Protein AF-A0A7S3UP62-F1 (afdb_monomer_lite)

Radius of gyration: 21.57 Å; chains: 1; bounding box: 50×34×60 Å

Structure (mmCIF, N/CA/C/O backbone):
data_AF-A0A7S3UP62-F1
#
_entry.id   AF-A0A7S3UP62-F1
#
loop_
_atom_site.group_PDB
_atom_site.id
_atom_site.type_symbol
_atom_site.label_atom_id
_atom_site.label_alt_id
_atom_site.label_comp_id
_atom_site.label_asym_id
_atom_site.label_entity_id
_atom_site.label_seq_id
_atom_site.pdbx_PDB_ins_code
_atom_site.Cartn_x
_atom_site.Cartn_y
_atom_site.Cartn_z
_atom_site.occupancy
_atom_site.B_iso_or_equiv
_atom_site.auth_seq_id
_atom_site.auth_comp_id
_atom_site.auth_asym_id
_atom_site.auth_atom_id
_atom_site.pdbx_PDB_model_num
ATOM 1 N N . ILE A 1 1 ? -37.506 -2.415 45.985 1.00 59.09 1 ILE A N 1
ATOM 2 C CA . ILE A 1 1 ? -36.978 -2.369 44.601 1.00 59.09 1 ILE A CA 1
ATOM 3 C C . ILE A 1 1 ? -37.309 -3.709 43.967 1.00 59.09 1 ILE A C 1
ATOM 5 O O . ILE A 1 1 ? -36.922 -4.730 44.524 1.00 59.09 1 ILE A O 1
ATOM 9 N N . ASP A 1 2 ? -38.115 -3.705 42.908 1.00 79.75 2 ASP A N 1
ATOM 10 C CA . ASP A 1 2 ? -38.534 -4.921 42.205 1.00 79.75 2 ASP A CA 1
ATOM 11 C C . ASP A 1 2 ? -37.330 -5.550 41.478 1.00 79.75 2 ASP A C 1
ATOM 13 O O . ASP A 1 2 ? -36.521 -4.841 40.874 1.00 79.75 2 ASP A O 1
ATOM 17 N N . LYS A 1 3 ? -37.196 -6.878 41.535 1.00 73.06 3 LYS A N 1
ATOM 18 C CA . LYS A 1 3 ? -36.134 -7.622 40.838 1.00 73.06 3 LYS A CA 1
ATOM 19 C C . LYS A 1 3 ? -36.208 -7.416 39.323 1.00 73.06 3 LYS A C 1
ATOM 21 O O . LYS A 1 3 ? -35.164 -7.376 38.676 1.00 73.06 3 LYS A O 1
ATOM 26 N N . ALA A 1 4 ? -37.412 -7.236 38.775 1.00 73.38 4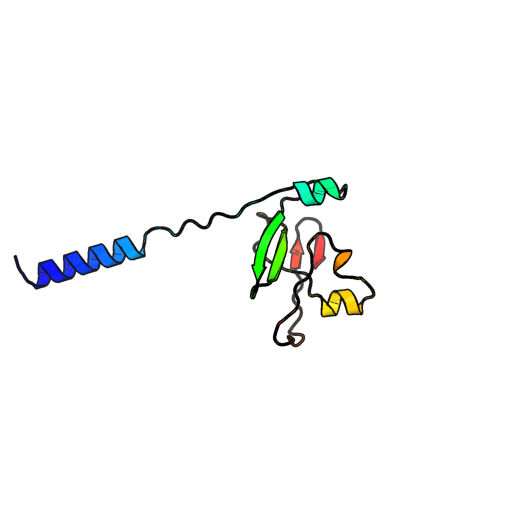 ALA A N 1
ATOM 27 C CA . ALA A 1 4 ? -37.610 -6.936 37.359 1.00 73.38 4 ALA A CA 1
ATOM 28 C C . ALA A 1 4 ? -37.029 -5.564 36.978 1.00 73.38 4 ALA A C 1
ATOM 30 O O . ALA A 1 4 ? -36.375 -5.429 35.944 1.00 73.38 4 ALA A O 1
ATOM 31 N N . PHE A 1 5 ? -37.194 -4.570 37.855 1.00 74.62 5 PHE A N 1
ATOM 32 C CA . PHE A 1 5 ? -36.623 -3.237 37.673 1.00 74.62 5 PHE A CA 1
ATOM 33 C C . PHE A 1 5 ? -35.093 -3.273 37.743 1.00 74.62 5 PHE A C 1
ATOM 35 O O . PHE A 1 5 ? -34.424 -2.686 36.898 1.00 74.62 5 PHE A O 1
ATOM 42 N N . LEU A 1 6 ? -34.530 -4.023 38.698 1.00 74.06 6 LEU A N 1
ATOM 43 C CA . LEU A 1 6 ? -33.080 -4.192 38.827 1.00 74.06 6 LEU A CA 1
ATOM 44 C C . LEU A 1 6 ? -32.468 -4.853 37.578 1.00 74.06 6 LEU A C 1
ATOM 46 O O . LEU A 1 6 ? -31.412 -4.434 37.114 1.00 74.06 6 LEU A O 1
ATOM 50 N N . LEU A 1 7 ? -33.149 -5.855 37.012 1.00 76.31 7 LEU A N 1
ATOM 51 C CA . LEU A 1 7 ? -32.693 -6.576 35.822 1.00 76.31 7 LEU A CA 1
ATOM 52 C C . LEU A 1 7 ? -32.694 -5.684 34.572 1.00 76.31 7 LEU A C 1
ATOM 54 O O . LEU A 1 7 ? -31.725 -5.692 33.816 1.00 76.31 7 LEU A O 1
ATOM 58 N N . GLN A 1 8 ? -33.746 -4.881 34.379 1.00 72.56 8 GLN A N 1
ATOM 59 C CA . GLN A 1 8 ? -33.811 -3.909 33.282 1.00 72.56 8 GLN A CA 1
ATOM 60 C C . GLN A 1 8 ? -32.735 -2.829 33.414 1.00 72.56 8 GLN A C 1
ATOM 62 O O . GLN A 1 8 ? -32.108 -2.465 32.423 1.00 72.56 8 GLN A O 1
ATOM 67 N N . TYR A 1 9 ? -32.478 -2.361 34.636 1.00 75.00 9 TYR A N 1
ATOM 68 C CA . TYR A 1 9 ? -31.446 -1.360 34.899 1.00 75.00 9 TYR A CA 1
ATOM 69 C C . TYR A 1 9 ? -30.038 -1.895 34.603 1.00 75.00 9 TYR A C 1
ATOM 71 O O . TYR A 1 9 ? -29.240 -1.225 33.953 1.00 75.00 9 TYR A O 1
ATOM 79 N N . VAL A 1 10 ? -29.743 -3.131 35.021 1.00 76.06 10 VAL A N 1
ATOM 80 C CA . VAL A 1 10 ? -28.464 -3.797 34.729 1.00 76.06 10 VAL A CA 1
ATOM 81 C C . VAL A 1 10 ? -28.307 -4.061 33.229 1.00 76.06 10 VAL A C 1
ATOM 83 O O . VAL A 1 10 ? -27.231 -3.824 32.686 1.00 76.06 10 VAL A O 1
ATOM 86 N N . ALA A 1 11 ? -29.368 -4.487 32.538 1.00 69.50 11 ALA A N 1
ATOM 87 C CA . ALA A 1 11 ? -29.345 -4.686 31.089 1.00 69.50 11 ALA A CA 1
ATOM 88 C C . ALA A 1 11 ? -29.098 -3.373 30.325 1.00 69.50 11 ALA A C 1
ATOM 90 O O . ALA A 1 11 ? -28.297 -3.355 29.392 1.00 69.50 11 ALA A O 1
ATOM 91 N N . ALA A 1 12 ? -29.726 -2.270 30.744 1.00 68.88 12 ALA A N 1
ATOM 92 C CA . ALA A 1 12 ? -29.513 -0.951 30.151 1.00 68.88 12 ALA A CA 1
ATOM 93 C C . ALA A 1 12 ? -28.077 -0.444 30.361 1.00 68.88 12 ALA A C 1
ATOM 95 O O . ALA A 1 12 ? -27.490 0.107 29.434 1.00 68.88 12 ALA A O 1
ATOM 96 N N . ILE A 1 13 ? -27.488 -0.672 31.542 1.00 70.06 13 ILE A N 1
ATOM 97 C CA . ILE A 1 13 ? -26.078 -0.348 31.813 1.00 70.06 13 ILE A CA 1
ATOM 98 C C . ILE A 1 13 ? -25.144 -1.218 30.960 1.00 70.06 13 ILE A C 1
ATOM 100 O O . ILE A 1 13 ? -24.193 -0.712 30.378 1.00 70.06 13 ILE A O 1
ATOM 104 N N . LEU A 1 14 ? -25.409 -2.520 30.832 1.00 61.19 14 LEU A N 1
ATOM 105 C CA . LEU A 1 14 ? -24.593 -3.402 29.990 1.00 61.19 14 LEU A CA 1
ATOM 106 C C . LEU A 1 14 ? -24.654 -3.003 28.508 1.00 61.19 14 LEU A C 1
ATOM 108 O O . LEU A 1 14 ? -23.627 -3.029 27.837 1.00 61.19 14 LEU A O 1
ATOM 112 N N . LEU A 1 15 ? -25.825 -2.591 28.013 1.00 59.47 15 LEU A N 1
ATOM 113 C CA . LEU A 1 15 ? -26.001 -2.099 26.643 1.00 59.47 15 LEU A CA 1
ATOM 114 C C . LEU A 1 15 ? -25.258 -0.780 26.396 1.00 59.47 15 LEU A C 1
ATOM 116 O O . LEU A 1 15 ? -24.634 -0.642 25.350 1.00 59.47 15 LEU A O 1
ATOM 120 N N . THR A 1 16 ? -25.275 0.160 27.347 1.00 59.34 16 THR A N 1
ATOM 121 C CA . THR A 1 16 ? -24.572 1.448 27.199 1.00 59.34 16 THR A CA 1
ATOM 122 C C . THR A 1 16 ? -23.058 1.327 27.349 1.00 59.34 16 THR A C 1
ATOM 124 O O . THR A 1 16 ? -22.317 2.035 26.673 1.00 59.34 16 THR A O 1
ATOM 127 N N . VAL A 1 17 ? -22.574 0.407 28.189 1.00 60.38 17 VAL A N 1
ATOM 128 C CA . VAL A 1 17 ? -21.135 0.118 28.317 1.00 60.38 17 VAL A CA 1
ATOM 129 C C . VAL A 1 17 ? -20.621 -0.655 27.095 1.00 60.38 17 VAL A C 1
ATOM 131 O O . VAL A 1 17 ? -19.493 -0.430 26.664 1.00 60.38 17 VAL A O 1
ATOM 134 N N . ALA A 1 18 ? -21.448 -1.515 26.490 1.00 59.28 18 ALA A N 1
ATOM 135 C CA . ALA A 1 18 ? -21.121 -2.201 25.238 1.00 59.28 18 ALA A CA 1
ATOM 136 C C . ALA A 1 18 ? -21.187 -1.283 24.002 1.00 59.28 18 ALA A C 1
ATOM 138 O O . ALA A 1 18 ? -20.596 -1.612 22.977 1.00 59.28 18 ALA A O 1
ATOM 139 N N . SER A 1 19 ? -21.882 -0.144 24.093 1.00 58.44 19 SER A N 1
ATOM 140 C CA . SER A 1 19 ? -21.983 0.863 23.031 1.00 58.44 19 SER A CA 1
ATOM 141 C C . SER A 1 19 ? -21.027 2.044 23.215 1.00 58.44 19 SER A C 1
ATOM 143 O O . SER A 1 19 ? -21.230 3.082 22.590 1.00 58.44 19 SER A O 1
ATOM 145 N N . ALA A 1 20 ? -20.033 1.944 24.101 1.00 61.59 20 ALA A N 1
ATOM 146 C CA . ALA A 1 20 ? -18.973 2.941 24.153 1.00 61.59 20 ALA A CA 1
ATOM 147 C C . ALA A 1 20 ? -18.214 2.882 22.822 1.00 61.59 20 ALA A C 1
ATOM 149 O O . ALA A 1 20 ? -17.554 1.882 22.537 1.00 61.59 20 ALA A O 1
ATOM 150 N N . ASP A 1 21 ? -18.364 3.925 22.004 1.00 62.66 21 ASP A N 1
ATOM 151 C CA . ASP A 1 21 ? -17.735 4.033 20.691 1.00 62.66 21 ASP A CA 1
ATOM 152 C C . ASP A 1 21 ? -16.253 3.673 20.793 1.00 62.66 21 ASP A C 1
ATOM 154 O O . ASP A 1 21 ? -15.458 4.336 21.469 1.00 62.6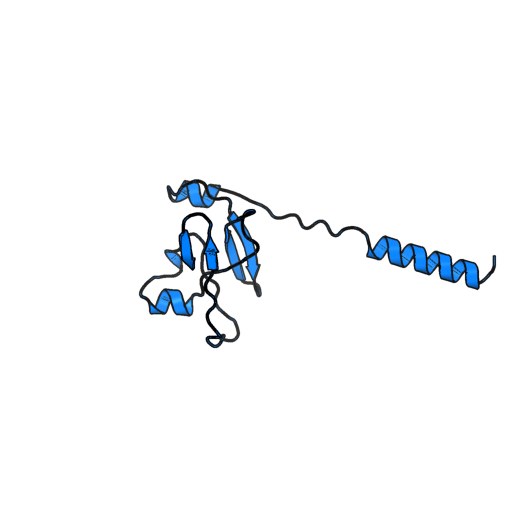6 21 ASP A O 1
ATOM 158 N N . GLN A 1 22 ? -15.881 2.570 20.149 1.00 71.19 22 GLN A N 1
ATOM 159 C CA . GLN A 1 22 ? -14.507 2.114 20.141 1.00 71.19 22 GLN A CA 1
ATOM 160 C C . GLN A 1 22 ? -13.727 3.037 19.203 1.00 71.19 22 GLN A C 1
ATOM 162 O O . GLN A 1 22 ? -13.774 2.896 17.982 1.00 71.19 22 GLN A O 1
ATOM 167 N N . LEU A 1 23 ? -13.039 4.025 19.776 1.00 78.25 23 LEU A N 1
ATOM 168 C CA . LEU A 1 23 ? -12.168 4.916 19.019 1.00 78.25 23 LEU A CA 1
ATOM 169 C C . LEU A 1 23 ? -10.976 4.119 18.484 1.00 78.25 23 LEU A C 1
ATOM 171 O O . LEU A 1 23 ? -10.127 3.654 19.247 1.00 78.25 23 LEU A O 1
ATOM 175 N N . ILE A 1 24 ? -10.909 3.981 17.163 1.00 80.00 24 ILE A N 1
ATOM 176 C CA . ILE A 1 24 ? -9.748 3.435 16.465 1.00 80.00 24 ILE A CA 1
ATOM 177 C C . ILE A 1 24 ? -8.896 4.621 16.017 1.00 80.00 24 ILE A C 1
ATOM 179 O O . ILE A 1 24 ? -9.261 5.341 15.091 1.00 80.00 24 ILE A O 1
ATOM 183 N N . ASN A 1 25 ? -7.765 4.829 16.690 1.00 86.81 25 ASN A N 1
ATOM 184 C CA . ASN A 1 25 ? -6.764 5.802 16.263 1.00 86.81 25 ASN A CA 1
ATOM 185 C C . ASN A 1 25 ? -5.791 5.132 15.293 1.00 86.81 25 ASN A C 1
ATOM 187 O O . ASN A 1 25 ? -5.236 4.076 15.601 1.00 86.81 25 ASN A O 1
ATOM 191 N N . ILE A 1 26 ? -5.596 5.751 14.131 1.00 88.00 26 ILE A N 1
ATOM 192 C CA . ILE A 1 26 ? -4.662 5.295 13.103 1.00 88.00 26 ILE A CA 1
ATOM 193 C C . ILE A 1 26 ? -3.650 6.412 12.878 1.00 88.00 26 ILE A C 1
ATOM 195 O O . ILE A 1 26 ? -4.027 7.529 12.524 1.00 88.00 26 ILE A O 1
ATOM 199 N N . ASP A 1 27 ? -2.370 6.105 13.075 1.00 91.12 27 ASP A N 1
ATOM 200 C CA . ASP A 1 27 ? -1.289 7.047 12.808 1.00 91.12 27 ASP A CA 1
ATOM 201 C C . ASP A 1 27 ? -1.070 7.178 11.297 1.00 91.12 27 ASP A C 1
ATOM 203 O O . ASP A 1 27 ? -0.804 6.193 10.601 1.00 91.12 27 ASP A O 1
ATOM 207 N N . VAL A 1 28 ? -1.168 8.411 10.797 1.00 93.38 28 VAL A N 1
ATOM 208 C CA . VAL A 1 28 ? -1.007 8.749 9.378 1.00 93.38 28 VAL A CA 1
ATOM 209 C C . VAL A 1 28 ? 0.217 9.639 9.197 1.00 93.38 28 VAL A C 1
ATOM 211 O O . VAL A 1 28 ? 0.395 10.622 9.916 1.00 93.38 28 VAL A O 1
ATOM 214 N N . SER A 1 29 ? 1.066 9.313 8.222 1.00 92.56 29 SER A N 1
ATOM 215 C CA . SER A 1 29 ? 2.292 10.062 7.937 1.00 92.56 29 SER A CA 1
ATOM 216 C C . SER A 1 29 ? 2.613 10.099 6.446 1.00 92.56 29 SER A C 1
ATOM 218 O O . SER A 1 29 ? 2.439 9.113 5.735 1.00 92.56 29 SER A O 1
ATOM 220 N N . CYS A 1 30 ? 3.147 11.228 5.980 1.00 93.25 30 CYS A N 1
ATOM 221 C CA . CYS A 1 30 ? 3.691 11.372 4.626 1.00 93.25 30 CYS A CA 1
ATOM 222 C C . CYS A 1 30 ? 5.224 11.237 4.588 1.00 93.25 30 CYS A C 1
ATOM 224 O O . CYS A 1 30 ? 5.830 11.429 3.539 1.00 93.25 30 CYS A O 1
ATOM 226 N N . GLU A 1 31 ? 5.888 10.975 5.716 1.00 90.62 31 GLU A N 1
ATOM 227 C CA . GLU A 1 31 ? 7.357 11.028 5.786 1.00 90.62 31 GLU A CA 1
ATOM 228 C C . GLU A 1 31 ? 8.028 9.983 4.887 1.00 90.62 31 GLU A C 1
ATOM 230 O O . GLU A 1 31 ? 9.035 10.277 4.246 1.00 90.62 31 GLU A O 1
ATOM 235 N N . LEU A 1 32 ? 7.435 8.792 4.761 1.00 86.25 32 LEU A N 1
ATOM 236 C CA . LEU A 1 32 ? 7.970 7.741 3.896 1.00 86.25 32 LEU A CA 1
ATOM 237 C C . LEU A 1 32 ? 7.913 8.138 2.413 1.00 86.25 32 LEU A C 1
ATOM 239 O O . LEU A 1 32 ? 8.885 7.957 1.690 1.00 86.25 32 LEU A O 1
ATOM 243 N N . THR A 1 33 ? 6.814 8.734 1.947 1.00 88.44 33 THR A N 1
ATOM 244 C CA . THR A 1 33 ? 6.692 9.158 0.540 1.00 88.44 33 THR A CA 1
ATOM 245 C C . THR A 1 33 ? 7.612 10.336 0.225 1.00 88.44 33 THR A C 1
ATOM 247 O O . THR A 1 33 ? 8.247 10.346 -0.831 1.00 88.44 33 THR A O 1
ATOM 250 N N . LYS A 1 34 ? 7.794 11.259 1.180 1.00 88.38 34 LYS A N 1
ATOM 251 C CA . LYS A 1 34 ? 8.776 12.350 1.078 1.00 88.38 34 LYS A CA 1
ATOM 252 C C . LYS A 1 34 ? 10.216 11.842 0.992 1.00 88.38 34 LYS A C 1
ATOM 254 O O . LYS A 1 34 ? 10.960 12.317 0.140 1.00 88.38 34 LYS A O 1
ATOM 259 N N . LEU A 1 35 ? 10.607 10.877 1.833 1.00 86.06 35 LEU A N 1
ATOM 260 C CA . LEU A 1 35 ? 11.961 10.301 1.836 1.00 86.06 35 LEU A CA 1
ATOM 261 C C . LEU A 1 35 ? 12.341 9.710 0.469 1.00 86.06 35 LEU A C 1
ATOM 263 O O . LEU A 1 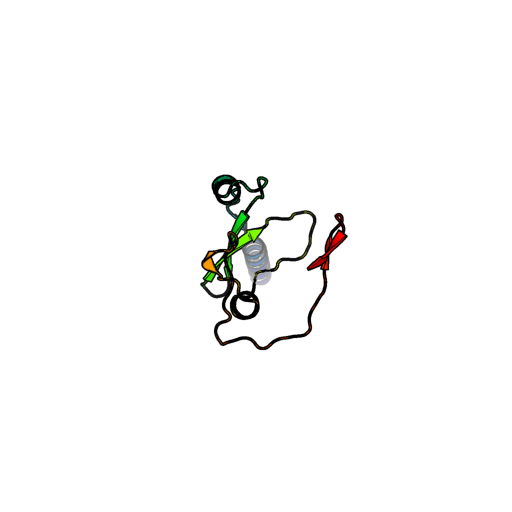35 ? 13.496 9.783 0.056 1.00 86.06 35 LEU A O 1
ATOM 267 N N . HIS A 1 36 ? 11.356 9.162 -0.243 1.00 85.00 36 HIS A N 1
ATOM 268 C CA . HIS A 1 36 ? 11.530 8.556 -1.560 1.00 85.00 36 HIS A CA 1
ATOM 269 C C . HIS A 1 36 ? 11.269 9.525 -2.734 1.00 85.00 36 HIS A C 1
ATOM 271 O O . HIS A 1 36 ? 11.208 9.078 -3.877 1.00 85.00 36 HIS A O 1
ATOM 277 N N . ASN A 1 37 ? 11.157 10.841 -2.488 1.00 86.56 37 ASN A N 1
ATOM 278 C CA . ASN A 1 37 ? 10.884 11.881 -3.499 1.00 86.56 37 ASN A CA 1
ATOM 279 C C . ASN A 1 37 ? 9.612 11.639 -4.334 1.00 86.56 37 ASN A C 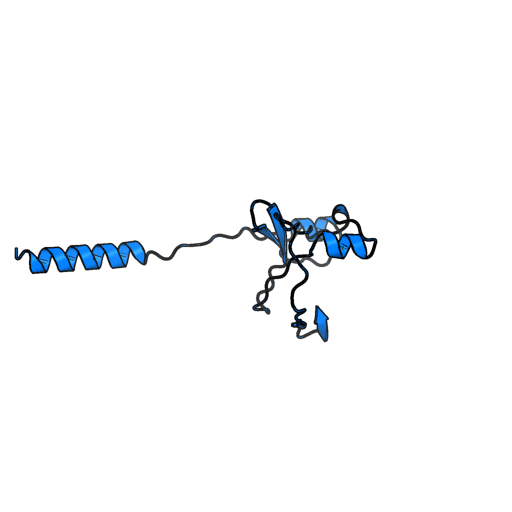1
ATOM 281 O O . ASN A 1 37 ? 9.547 11.994 -5.512 1.00 86.56 37 ASN A O 1
ATOM 285 N N . ILE A 1 38 ? 8.592 11.037 -3.727 1.00 84.44 38 ILE A N 1
ATOM 286 C CA . ILE A 1 38 ? 7.276 10.839 -4.337 1.00 84.44 38 ILE A CA 1
ATOM 287 C C . ILE A 1 38 ? 6.344 11.958 -3.853 1.00 84.44 38 ILE A C 1
ATOM 289 O O . ILE A 1 38 ? 6.563 12.540 -2.786 1.00 84.44 38 ILE A O 1
ATOM 293 N N . TYR A 1 39 ? 5.307 12.280 -4.638 1.00 85.25 39 TYR A N 1
ATOM 294 C CA . TYR A 1 39 ? 4.255 13.203 -4.206 1.00 85.25 39 TYR A CA 1
ATOM 295 C C . TYR A 1 39 ? 3.783 12.838 -2.784 1.00 85.25 39 TYR A C 1
ATOM 297 O O . TYR A 1 39 ? 3.587 11.648 -2.519 1.00 85.25 39 TYR A O 1
ATOM 305 N N . PRO A 1 40 ? 3.629 13.811 -1.860 1.00 88.69 40 PRO A N 1
ATOM 306 C CA . PRO A 1 40 ? 3.275 13.521 -0.477 1.00 88.69 40 PRO A CA 1
ATOM 307 C C . PRO A 1 40 ? 1.939 12.785 -0.394 1.00 88.69 40 PRO A C 1
ATOM 309 O O . PRO A 1 40 ? 0.870 13.379 -0.497 1.00 88.69 40 PRO A O 1
ATOM 312 N N . MET A 1 41 ? 2.023 11.479 -0.184 1.00 89.69 41 MET A N 1
ATOM 313 C CA . MET A 1 41 ? 0.874 10.603 -0.026 1.00 89.69 41 MET A CA 1
ATOM 314 C C . MET A 1 41 ? 0.787 10.167 1.436 1.00 89.69 41 MET A C 1
ATOM 316 O O . MET A 1 41 ? 1.798 9.692 1.972 1.00 89.69 41 MET A O 1
ATOM 320 N N . PRO A 1 42 ? -0.375 10.342 2.090 1.00 92.75 42 PRO A N 1
ATOM 321 C CA . PRO A 1 42 ? -0.569 9.921 3.468 1.00 92.75 42 PRO A CA 1
ATOM 322 C C . PRO A 1 42 ? -0.595 8.396 3.545 1.00 92.75 42 PRO A C 1
ATOM 324 O O . PRO A 1 42 ? -1.405 7.749 2.883 1.00 92.75 42 PRO A O 1
ATOM 327 N N . LEU A 1 43 ? 0.287 7.823 4.361 1.00 92.56 43 LEU A N 1
ATOM 328 C CA . LEU A 1 43 ? 0.351 6.388 4.608 1.00 92.56 43 LEU A CA 1
ATOM 329 C C . LEU A 1 43 ? -0.006 6.071 6.054 1.00 92.56 43 LEU A C 1
ATOM 331 O O . LEU A 1 43 ? 0.384 6.796 6.970 1.00 92.56 43 LEU A O 1
ATOM 335 N N . ALA A 1 44 ? -0.692 4.952 6.246 1.00 93.00 44 ALA A N 1
ATOM 336 C CA . ALA A 1 44 ? -0.959 4.362 7.547 1.00 93.00 44 ALA A CA 1
ATOM 337 C C . ALA A 1 44 ? -0.302 2.984 7.635 1.00 93.00 44 ALA A C 1
ATOM 339 O O . ALA A 1 44 ? -0.424 2.162 6.723 1.00 93.00 44 ALA A O 1
ATOM 340 N N . LYS A 1 45 ? 0.371 2.711 8.754 1.00 91.19 45 LYS A N 1
ATOM 341 C CA . LYS A 1 45 ? 0.871 1.367 9.047 1.00 91.19 45 LYS A CA 1
ATOM 342 C C . LYS A 1 45 ? -0.269 0.510 9.575 1.00 91.19 45 LYS A C 1
ATOM 344 O O . LYS A 1 45 ? -0.897 0.850 10.575 1.00 91.19 45 LYS A O 1
ATOM 349 N N . MET A 1 46 ? -0.513 -0.617 8.923 1.00 88.88 46 MET A N 1
ATOM 350 C CA . MET A 1 46 ? -1.546 -1.572 9.305 1.00 88.88 46 MET A CA 1
ATOM 351 C C . MET A 1 46 ? -0.925 -2.934 9.580 1.00 88.88 46 MET A C 1
ATOM 353 O O . MET A 1 46 ? 0.072 -3.307 8.967 1.00 88.88 46 MET A O 1
ATOM 357 N N . LYS A 1 47 ? -1.533 -3.696 10.492 1.00 89.00 47 LYS A N 1
ATOM 358 C CA . LYS A 1 47 ? -1.182 -5.100 10.712 1.00 89.00 47 LYS A CA 1
ATOM 359 C C . LYS A 1 47 ? -2.216 -5.995 10.040 1.00 89.00 47 LYS A C 1
ATOM 361 O O . LYS A 1 47 ? -3.360 -6.032 10.483 1.00 89.00 47 LYS A O 1
ATOM 366 N N . ALA A 1 48 ? -1.803 -6.725 9.012 1.00 85.94 48 ALA A N 1
ATOM 367 C CA . ALA A 1 48 ? -2.594 -7.761 8.355 1.00 85.94 48 ALA A CA 1
ATOM 368 C C . ALA A 1 48 ? -1.973 -9.124 8.681 1.00 85.94 48 ALA A C 1
ATOM 370 O O . ALA A 1 48 ? -0.819 -9.372 8.347 1.00 85.94 48 ALA A O 1
ATOM 371 N N . ASP A 1 49 ? -2.703 -9.984 9.395 1.00 88.69 49 ASP A N 1
ATOM 372 C CA . ASP A 1 49 ? -2.225 -11.313 9.820 1.00 88.69 49 ASP A CA 1
ATOM 373 C C . ASP A 1 49 ? -0.851 -11.289 10.513 1.00 88.69 49 ASP A C 1
ATOM 375 O O . ASP A 1 49 ? 0.016 -12.130 10.289 1.00 88.69 49 ASP A O 1
ATOM 379 N N . GLY A 1 50 ? -0.632 -10.268 11.346 1.00 88.00 50 GLY A N 1
ATOM 380 C CA . GLY A 1 50 ? 0.627 -10.059 12.065 1.00 88.00 50 GLY A CA 1
ATOM 381 C C . GLY A 1 50 ? 1.753 -9.426 11.240 1.00 88.00 50 GLY A C 1
ATOM 382 O O . GLY A 1 50 ? 2.776 -9.071 11.824 1.00 88.00 50 GLY A O 1
ATOM 383 N N . GLN A 1 51 ? 1.567 -9.224 9.934 1.00 90.88 51 GLN A N 1
ATOM 384 C CA . GLN A 1 51 ? 2.509 -8.514 9.066 1.00 90.88 51 GLN A CA 1
ATOM 385 C C . GLN A 1 51 ? 2.190 -7.026 9.023 1.00 90.88 51 GLN A C 1
ATOM 387 O O . GLN A 1 51 ? 1.037 -6.6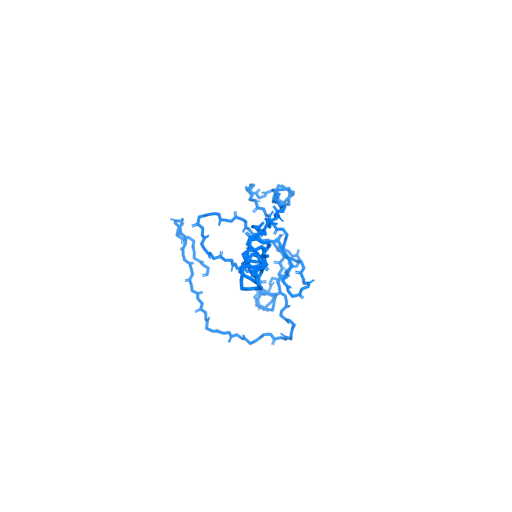34 8.857 1.00 90.88 51 GLN A O 1
ATOM 392 N N . GLU A 1 52 ? 3.218 -6.196 9.160 1.00 89.50 52 GLU A N 1
ATOM 393 C CA . GLU A 1 52 ? 3.094 -4.753 8.987 1.00 89.50 52 GLU A CA 1
ATOM 394 C C . GLU A 1 52 ? 3.150 -4.399 7.496 1.00 89.50 52 GLU A C 1
ATOM 396 O O . GLU A 1 52 ? 4.069 -4.811 6.791 1.00 89.50 52 GLU A O 1
ATOM 401 N N . VAL A 1 53 ? 2.173 -3.625 7.029 1.00 89.56 53 VAL A N 1
ATOM 402 C CA . VAL A 1 53 ? 2.092 -3.090 5.663 1.00 89.56 53 VAL A CA 1
ATOM 403 C C . VAL A 1 53 ? 1.808 -1.592 5.714 1.00 89.56 53 VAL A C 1
ATOM 405 O O . VAL A 1 53 ? 1.130 -1.120 6.630 1.00 89.56 53 VAL A O 1
ATOM 408 N N . SER A 1 54 ? 2.328 -0.833 4.747 1.00 91.31 54 SER A N 1
ATOM 409 C CA . SER A 1 54 ? 2.053 0.604 4.637 1.00 91.31 54 SER A CA 1
ATOM 410 C C . SER A 1 54 ? 0.969 0.831 3.590 1.00 91.31 54 SER A C 1
ATOM 412 O O . SER A 1 54 ? 1.197 0.650 2.398 1.00 91.31 54 SER A O 1
ATOM 414 N N . CYS A 1 55 ? -0.220 1.222 4.033 1.00 91.75 55 CYS A N 1
ATOM 415 C CA . CYS A 1 55 ? -1.372 1.435 3.164 1.00 91.75 55 CYS A CA 1
ATOM 416 C C . CYS A 1 55 ? -1.537 2.916 2.835 1.00 91.75 55 CYS A C 1
ATOM 418 O O . CYS A 1 55 ? -1.387 3.772 3.709 1.00 91.75 55 CYS A O 1
ATOM 420 N N . LEU A 1 56 ? -1.888 3.210 1.584 1.00 91.56 56 LEU A N 1
ATOM 421 C CA . LEU A 1 56 ? -2.309 4.545 1.178 1.00 91.56 56 LEU A CA 1
ATOM 422 C C . LEU A 1 56 ? -3.631 4.901 1.867 1.00 91.56 56 LEU A C 1
ATOM 424 O O . LEU A 1 56 ? -4.579 4.116 1.833 1.00 91.56 56 LEU A O 1
ATOM 428 N N . VAL A 1 57 ? -3.694 6.082 2.481 1.00 92.44 57 VAL A N 1
ATOM 429 C CA . VAL A 1 57 ? -4.932 6.629 3.040 1.00 92.44 57 VAL A CA 1
ATOM 430 C C . VAL A 1 57 ? -5.641 7.416 1.948 1.00 92.44 57 VAL A C 1
ATOM 432 O O . VAL A 1 57 ? -5.296 8.560 1.664 1.00 92.44 57 VAL A O 1
ATOM 435 N N . ASP A 1 58 ? -6.640 6.787 1.343 1.00 90.62 58 ASP A N 1
ATOM 436 C CA . ASP A 1 58 ? -7.476 7.391 0.314 1.00 90.62 58 ASP A CA 1
ATOM 437 C C . ASP A 1 58 ? -8.919 7.521 0.818 1.00 90.62 58 ASP A C 1
ATOM 439 O O . ASP A 1 58 ? -9.673 6.551 0.852 1.00 90.62 58 ASP A O 1
ATOM 443 N N . SER A 1 59 ? -9.312 8.731 1.225 1.00 91.12 59 SER A N 1
ATOM 444 C CA . SER A 1 59 ? -10.689 9.016 1.650 1.00 91.12 59 SER A CA 1
ATOM 445 C C . SER A 1 59 ? -11.679 9.132 0.485 1.00 91.12 59 SER A C 1
ATOM 447 O O . SER A 1 59 ? -12.879 9.247 0.731 1.00 91.12 59 SER A O 1
ATOM 449 N N . GLY A 1 60 ? -11.199 9.156 -0.763 1.00 90.44 60 GLY A N 1
ATOM 450 C CA . GLY A 1 60 ? -12.030 9.166 -1.969 1.00 90.44 60 GLY A CA 1
ATOM 451 C C . GLY A 1 60 ? -12.483 7.768 -2.404 1.00 90.44 60 GLY A C 1
ATOM 452 O O . GLY A 1 60 ? -13.358 7.645 -3.259 1.00 90.44 60 GLY A O 1
ATOM 453 N N . SER A 1 61 ? -11.937 6.714 -1.791 1.00 89.94 61 SER A N 1
ATOM 454 C CA . SER A 1 61 ? -12.213 5.316 -2.115 1.00 89.94 61 SER A CA 1
ATOM 455 C C . SER A 1 61 ? -12.804 4.555 -0.926 1.00 89.94 61 SER A C 1
ATOM 457 O O . SER A 1 61 ? -12.521 4.829 0.237 1.00 89.94 61 SER A O 1
ATOM 459 N N . SER A 1 62 ? -13.619 3.540 -1.223 1.00 90.00 62 SER A N 1
ATOM 460 C CA . SER A 1 62 ? -14.103 2.558 -0.233 1.00 90.00 62 SER A CA 1
ATOM 461 C C . SER A 1 62 ? -13.283 1.262 -0.227 1.00 90.00 62 SER A C 1
ATOM 463 O O . SER A 1 62 ? -13.661 0.278 0.413 1.00 90.00 62 SER A O 1
ATOM 465 N N . VAL A 1 63 ? -12.175 1.234 -0.969 1.00 90.06 63 VAL A N 1
ATOM 466 C CA . VAL A 1 63 ? -11.385 0.032 -1.236 1.00 90.06 63 VAL A CA 1
ATOM 467 C C . VAL A 1 63 ? -10.033 0.135 -0.550 1.00 90.06 63 VAL A C 1
ATOM 469 O O . VAL A 1 63 ? -9.263 1.055 -0.805 1.00 90.06 63 VAL A O 1
ATOM 472 N N . LEU A 1 64 ? -9.721 -0.877 0.258 1.00 89.06 64 LEU A N 1
ATOM 473 C CA . LEU A 1 64 ? -8.379 -1.143 0.760 1.00 89.06 64 LEU A CA 1
ATOM 474 C C . LEU A 1 64 ? -7.765 -2.273 -0.067 1.00 89.06 64 LEU A C 1
ATOM 476 O O . LEU A 1 64 ? -8.353 -3.351 -0.184 1.00 89.06 64 LEU A O 1
ATOM 480 N N . PHE A 1 65 ? -6.572 -2.052 -0.605 1.00 87.88 65 PHE A N 1
ATOM 481 C CA . PHE A 1 65 ? -5.797 -3.095 -1.266 1.00 87.88 65 PHE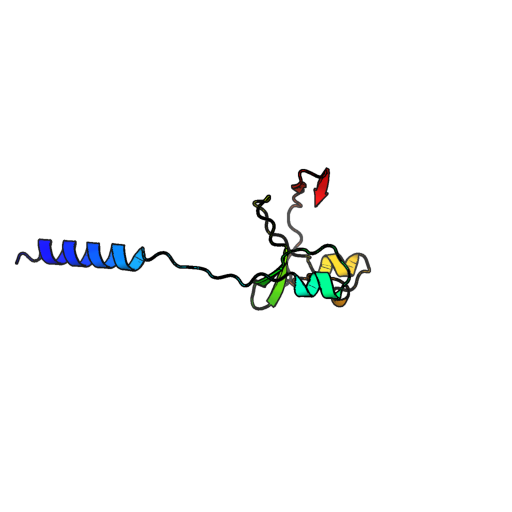 A CA 1
ATOM 482 C C . PHE A 1 65 ? -4.331 -3.032 -0.839 1.00 87.88 65 PHE A C 1
ATOM 484 O O . PHE A 1 65 ? -3.809 -1.987 -0.459 1.00 87.88 65 PHE A O 1
ATOM 491 N N . VAL A 1 66 ? -3.682 -4.192 -0.883 1.00 90.50 66 VAL A N 1
ATOM 492 C CA . VAL A 1 66 ? -2.259 -4.377 -0.589 1.00 90.50 66 VAL A CA 1
ATOM 493 C C . VAL A 1 66 ? -1.614 -5.109 -1.753 1.00 90.50 66 VAL A C 1
ATOM 495 O O . VAL A 1 66 ? -2.272 -5.884 -2.453 1.00 90.50 66 VAL A O 1
ATOM 498 N N . VAL A 1 67 ? -0.318 -4.893 -1.962 1.00 91.19 67 VAL A N 1
ATOM 499 C CA . VAL A 1 67 ? 0.408 -5.602 -3.014 1.00 91.19 67 VAL A CA 1
ATOM 500 C C . VAL A 1 67 ? 0.718 -7.015 -2.543 1.00 91.19 67 VAL A C 1
ATOM 502 O O . VAL A 1 67 ? 1.346 -7.216 -1.508 1.00 91.19 67 VAL A O 1
ATOM 505 N N . TRP A 1 68 ? 0.276 -8.018 -3.298 1.00 91.62 68 TRP A N 1
ATOM 506 C CA . TRP A 1 68 ? 0.576 -9.409 -2.981 1.00 91.62 68 TRP A CA 1
ATOM 507 C C . TRP A 1 68 ? 2.004 -9.760 -3.404 1.00 91.62 68 TRP A C 1
ATOM 509 O O . TRP A 1 68 ? 2.312 -9.773 -4.600 1.00 91.62 68 TRP A O 1
ATOM 519 N N . LYS A 1 69 ? 2.854 -10.107 -2.429 1.00 93.00 69 LYS A N 1
ATOM 520 C CA . LYS A 1 69 ? 4.286 -10.383 -2.628 1.00 93.00 69 LYS A CA 1
ATOM 521 C C . LYS A 1 69 ? 4.547 -11.370 -3.764 1.00 93.00 69 LYS A C 1
ATOM 523 O O . LYS A 1 69 ? 5.288 -11.065 -4.688 1.00 93.00 69 LYS A O 1
ATOM 528 N N . LYS A 1 70 ? 3.871 -12.524 -3.745 1.00 91.69 70 LYS A N 1
ATOM 529 C CA . LYS A 1 70 ? 4.082 -13.590 -4.737 1.00 91.69 70 LYS A CA 1
ATOM 530 C C . LYS A 1 70 ? 3.767 -13.140 -6.165 1.00 91.69 70 LYS A C 1
ATOM 532 O O . LYS A 1 70 ? 4.439 -13.575 -7.093 1.00 91.69 70 LYS A O 1
ATOM 537 N N . TRP A 1 71 ? 2.743 -12.308 -6.359 1.00 89.00 71 TRP A N 1
ATOM 538 C CA . TRP A 1 71 ? 2.412 -11.795 -7.691 1.00 89.00 71 TRP A CA 1
ATOM 539 C C . TRP A 1 71 ? 3.390 -10.713 -8.141 1.00 89.00 71 TRP A C 1
ATOM 541 O O . TRP A 1 71 ? 3.833 -10.743 -9.286 1.00 89.00 71 TRP A O 1
ATOM 551 N N . PHE A 1 72 ? 3.770 -9.815 -7.233 1.00 91.56 72 PHE A N 1
ATOM 552 C CA . PHE A 1 72 ? 4.739 -8.758 -7.512 1.00 91.56 72 PHE A CA 1
ATOM 553 C C . PHE A 1 72 ? 6.121 -9.328 -7.875 1.00 91.56 72 PHE A C 1
ATOM 555 O O . PHE A 1 72 ? 6.723 -8.934 -8.871 1.00 91.56 72 PHE A O 1
ATOM 562 N N . GLU A 1 73 ? 6.570 -10.352 -7.149 1.00 93.94 73 GLU A N 1
ATOM 563 C CA . GLU A 1 73 ? 7.825 -11.053 -7.439 1.00 93.94 73 GLU A CA 1
ATOM 564 C C . GLU A 1 73 ? 7.762 -11.894 -8.718 1.00 93.94 73 GLU A C 1
ATOM 566 O O . GLU A 1 73 ? 8.742 -11.977 -9.459 1.00 93.94 73 GLU A O 1
ATOM 571 N N . ALA A 1 74 ? 6.596 -12.457 -9.050 1.00 91.94 74 ALA A N 1
ATOM 572 C CA . ALA A 1 74 ? 6.413 -13.211 -10.290 1.00 91.94 74 ALA A CA 1
ATOM 573 C C . ALA A 1 74 ? 6.530 -12.347 -11.559 1.00 91.94 74 ALA A C 1
ATOM 575 O O . ALA A 1 74 ? 6.847 -12.886 -12.619 1.00 91.94 74 ALA A O 1
ATOM 576 N N . VAL A 1 75 ? 6.300 -11.030 -11.472 1.00 92.50 75 VAL A N 1
ATOM 577 C CA . VAL A 1 75 ? 6.508 -10.092 -12.594 1.00 92.50 75 VAL A CA 1
ATOM 578 C C . VAL A 1 75 ? 7.922 -9.495 -12.628 1.00 92.50 75 VAL A C 1
ATOM 580 O O . VAL A 1 75 ? 8.184 -8.579 -13.404 1.00 92.50 75 VAL A O 1
ATOM 583 N N . GLY A 1 76 ? 8.848 -10.024 -11.820 1.00 91.75 76 GLY A N 1
ATOM 584 C CA . GLY A 1 76 ? 10.263 -9.642 -11.822 1.00 91.75 76 GLY A CA 1
ATOM 585 C C . GLY A 1 76 ? 10.610 -8.426 -10.960 1.00 91.75 76 GLY A C 1
ATOM 586 O O . GLY A 1 76 ? 11.735 -7.941 -11.043 1.00 91.75 76 GLY A O 1
ATOM 587 N N . GLN A 1 77 ? 9.675 -7.940 -10.142 1.00 92.38 77 GLN A N 1
ATOM 588 C CA . GLN A 1 77 ? 9.911 -6.861 -9.178 1.00 92.38 77 GLN A CA 1
ATOM 589 C C . GLN A 1 77 ? 10.308 -7.444 -7.817 1.00 92.38 77 GLN A C 1
ATOM 591 O O . GLN A 1 77 ? 9.882 -8.544 -7.479 1.00 92.38 77 GLN A O 1
ATOM 596 N N . LYS A 1 78 ? 11.098 -6.743 -6.999 1.00 91.75 78 LYS A N 1
ATOM 597 C CA . LYS A 1 78 ? 11.359 -7.187 -5.618 1.00 91.75 78 LYS A CA 1
ATOM 598 C C . LYS A 1 78 ? 10.451 -6.447 -4.662 1.00 91.75 78 LYS A C 1
ATOM 600 O O . LYS A 1 78 ? 10.275 -5.242 -4.789 1.00 91.75 78 LYS A O 1
ATOM 605 N N . CYS A 1 79 ? 9.911 -7.157 -3.677 1.00 89.94 79 CYS A N 1
ATOM 606 C CA . CYS A 1 79 ? 9.038 -6.526 -2.697 1.00 89.94 79 CYS A CA 1
ATOM 607 C C . CYS A 1 79 ? 9.709 -5.363 -1.947 1.00 89.94 79 CYS A C 1
ATOM 609 O O . CYS A 1 79 ? 9.077 -4.337 -1.714 1.00 89.94 79 CYS A O 1
ATOM 611 N N . ASP A 1 80 ? 11.001 -5.497 -1.645 1.00 87.25 80 ASP A N 1
ATOM 612 C CA . ASP A 1 80 ? 11.784 -4.478 -0.937 1.00 87.25 80 ASP A CA 1
ATOM 613 C C . ASP A 1 80 ? 11.950 -3.171 -1.736 1.00 87.25 80 ASP A C 1
ATOM 615 O O . ASP A 1 80 ? 12.250 -2.132 -1.152 1.00 87.25 80 ASP A O 1
ATOM 619 N N . ASP A 1 81 ? 11.722 -3.201 -3.055 1.00 87.44 81 ASP A N 1
ATOM 620 C CA . ASP A 1 81 ? 11.766 -2.008 -3.910 1.00 87.44 81 ASP A CA 1
ATOM 621 C C . ASP A 1 81 ? 10.447 -1.210 -3.849 1.00 87.44 81 ASP A C 1
ATOM 623 O O . ASP A 1 81 ? 10.377 -0.063 -4.302 1.00 87.44 81 ASP A O 1
ATOM 627 N N . LEU A 1 82 ? 9.382 -1.795 -3.289 1.00 87.50 82 LEU A N 1
ATOM 628 C CA . LEU A 1 82 ? 8.075 -1.164 -3.183 1.00 87.50 82 LEU A CA 1
ATOM 629 C C . LEU A 1 82 ? 7.942 -0.407 -1.860 1.00 87.50 82 LEU A C 1
ATOM 631 O O . LEU A 1 82 ? 7.859 -1.004 -0.790 1.00 87.50 82 LEU A O 1
ATOM 635 N N . ILE A 1 83 ? 7.797 0.917 -1.939 1.00 85.19 83 ILE A N 1
ATOM 636 C CA . ILE A 1 83 ? 7.684 1.789 -0.756 1.00 85.19 83 ILE A CA 1
ATOM 637 C C . ILE A 1 83 ? 6.505 1.449 0.173 1.00 85.19 83 ILE A C 1
ATOM 639 O O . ILE A 1 83 ? 6.555 1.731 1.365 1.00 85.19 83 ILE A O 1
ATOM 643 N N . PHE A 1 84 ? 5.440 0.843 -0.356 1.00 84.06 84 PHE A N 1
ATOM 644 C CA . PHE A 1 84 ? 4.254 0.445 0.410 1.00 84.06 84 PHE A CA 1
ATOM 645 C C . PHE A 1 84 ? 4.435 -0.912 1.116 1.00 84.06 84 PHE A C 1
ATOM 647 O O . PHE A 1 84 ? 3.642 -1.286 1.986 1.00 84.06 84 PHE A O 1
ATOM 654 N N . GLY A 1 85 ? 5.497 -1.642 0.763 1.00 88.19 85 GLY A N 1
ATOM 655 C CA . GLY A 1 85 ? 5.695 -3.039 1.117 1.00 88.19 85 GLY A CA 1
ATOM 656 C C . GLY A 1 85 ? 4.704 -3.966 0.410 1.00 88.19 85 GLY A C 1
ATOM 657 O O . GLY A 1 85 ? 3.814 -3.539 -0.330 1.00 88.19 85 GLY A O 1
ATOM 658 N N . CYS A 1 86 ? 4.849 -5.263 0.659 1.00 92.31 86 CYS A N 1
ATOM 659 C CA . CYS A 1 86 ? 3.936 -6.279 0.152 1.00 92.31 86 CYS A CA 1
ATOM 660 C C . CYS A 1 86 ? 3.465 -7.175 1.283 1.00 92.31 86 CYS A C 1
ATOM 662 O O . CYS A 1 86 ? 4.152 -7.385 2.280 1.00 92.31 86 CYS A O 1
ATOM 664 N N . TYR A 1 87 ? 2.296 -7.751 1.072 1.00 93.31 87 TYR A N 1
ATOM 665 C CA . TYR A 1 87 ? 1.692 -8.722 1.956 1.00 93.31 87 TYR A CA 1
ATOM 666 C C . TYR A 1 87 ? 1.970 -10.142 1.450 1.00 93.31 87 TYR A C 1
ATOM 668 O O . TYR A 1 87 ? 1.789 -10.444 0.260 1.00 93.31 87 TYR A O 1
ATOM 676 N N . GLU A 1 88 ? 2.389 -11.029 2.351 1.00 93.06 88 GLU A N 1
ATOM 677 C CA . GLU A 1 88 ? 2.598 -12.448 2.078 1.00 93.06 88 GLU A CA 1
ATOM 678 C C . GLU A 1 88 ? 1.536 -13.291 2.792 1.00 93.06 88 GLU A C 1
ATOM 680 O O . GLU A 1 88 ? 1.477 -13.355 4.009 1.00 93.06 88 GLU A O 1
ATOM 685 N N . CYS A 1 89 ? 0.675 -13.974 2.045 1.00 89.38 89 CYS A N 1
ATOM 686 C CA . CYS A 1 89 ? -0.350 -14.825 2.648 1.00 89.38 89 CYS A CA 1
ATOM 687 C C . CYS A 1 89 ? 0.264 -15.993 3.439 1.00 89.38 89 CYS A C 1
ATOM 689 O O . CYS A 1 89 ? 1.022 -16.785 2.869 1.00 89.38 89 CYS A O 1
ATOM 691 N N . VAL A 1 90 ? -0.142 -16.161 4.703 1.00 87.19 90 VAL A N 1
ATOM 692 C CA . VAL A 1 90 ? 0.217 -17.320 5.537 1.00 87.19 90 VAL A CA 1
ATOM 693 C C . VAL A 1 90 ? -1.056 -17.938 6.139 1.00 87.19 90 VAL A C 1
ATOM 695 O O . VAL A 1 90 ? -1.674 -17.316 6.999 1.00 87.19 90 VAL A O 1
ATOM 698 N N . PRO A 1 91 ? -1.466 -19.158 5.730 1.00 87.81 91 PRO A N 1
ATOM 699 C CA . PRO A 1 91 ? -0.850 -20.021 4.715 1.00 87.81 91 PRO A CA 1
ATOM 700 C C . PRO A 1 91 ? -0.943 -19.427 3.293 1.00 87.81 91 PRO A C 1
ATOM 702 O O . PRO A 1 91 ? -1.732 -18.507 3.066 1.00 87.81 91 PRO A O 1
ATOM 705 N N . PRO A 1 92 ? -0.176 -19.952 2.313 1.00 87.94 92 PRO A N 1
ATOM 706 C CA . PRO A 1 92 ? -0.194 -19.441 0.946 1.00 87.94 92 PRO A CA 1
ATOM 707 C C . PRO A 1 92 ? -1.612 -19.377 0.370 1.00 87.94 92 PRO A C 1
ATOM 709 O O . PRO A 1 92 ? -2.291 -20.395 0.230 1.00 87.94 92 PRO A O 1
ATOM 712 N N . CYS A 1 93 ? -2.051 -18.174 0.009 1.00 84.88 93 CYS A N 1
ATOM 713 C CA . CYS A 1 93 ? -3.349 -17.960 -0.612 1.00 84.88 93 CYS A CA 1
ATOM 714 C C . CYS A 1 93 ? -3.355 -18.465 -2.061 1.00 84.88 93 CYS A C 1
ATOM 716 O O . CYS A 1 93 ? -2.344 -18.440 -2.773 1.00 84.88 93 CYS A O 1
ATOM 718 N N . GLN A 1 94 ? -4.527 -18.914 -2.507 1.00 86.12 94 GLN A N 1
ATOM 719 C CA . GLN A 1 94 ? -4.786 -19.214 -3.910 1.00 86.12 94 GLN A CA 1
ATOM 720 C C . GLN A 1 94 ? -5.323 -17.970 -4.618 1.00 86.12 94 GLN A C 1
ATOM 722 O O . GLN A 1 94 ? -6.014 -17.146 -4.020 1.00 86.12 94 GLN A O 1
ATOM 727 N N . LEU A 1 95 ? -5.017 -17.847 -5.910 1.00 86.12 95 LEU A N 1
ATOM 728 C CA . LEU A 1 95 ? -5.571 -16.792 -6.754 1.00 86.12 95 LEU A CA 1
ATOM 729 C C . LEU A 1 95 ? -7.098 -16.917 -6.805 1.00 86.12 95 LEU A C 1
ATOM 731 O O . LEU A 1 95 ? -7.635 -17.896 -7.321 1.00 86.12 95 LEU A O 1
ATOM 735 N N . GLY A 1 96 ? -7.786 -15.913 -6.266 1.00 85.75 96 GLY A N 1
ATOM 736 C CA . GLY A 1 96 ? -9.233 -15.776 -6.373 1.00 85.75 96 GLY A CA 1
ATOM 737 C C . GLY A 1 96 ? -9.671 -15.103 -7.677 1.00 85.75 96 GLY A C 1
ATOM 738 O O . GLY A 1 96 ? -8.879 -14.844 -8.586 1.00 85.75 96 GLY A O 1
ATOM 739 N N . ARG A 1 97 ? -10.963 -14.767 -7.756 1.00 89.75 97 ARG A N 1
ATOM 740 C CA . ARG A 1 97 ? -11.499 -13.942 -8.846 1.00 89.75 97 ARG A CA 1
ATOM 741 C C . ARG A 1 97 ? -10.883 -12.540 -8.773 1.00 89.75 97 ARG A C 1
ATOM 743 O O . ARG A 1 97 ? -10.985 -11.880 -7.742 1.00 89.75 97 ARG A O 1
ATOM 750 N N . LYS A 1 98 ? -10.306 -12.082 -9.884 1.00 88.81 98 LYS A N 1
ATOM 751 C CA . LYS A 1 98 ? -9.812 -10.708 -10.022 1.00 88.81 98 LYS A CA 1
ATOM 752 C C . LYS A 1 98 ? -10.975 -9.721 -9.953 1.00 88.81 98 LYS A C 1
ATOM 754 O O . LYS A 1 98 ? -12.037 -9.969 -10.527 1.00 88.81 98 LYS A O 1
ATOM 759 N N . LYS A 1 99 ? -10.760 -8.616 -9.252 1.00 89.50 99 LYS A N 1
ATOM 760 C CA . LYS A 1 99 ? -11.623 -7.435 -9.276 1.00 89.50 99 LYS A CA 1
ATOM 761 C C . LYS A 1 99 ? -10.833 -6.328 -9.957 1.00 89.50 99 LYS A C 1
ATOM 763 O O . LYS A 1 99 ? -9.621 -6.303 -9.794 1.00 89.50 99 LYS A O 1
ATOM 768 N N . HIS A 1 100 ? -11.520 -5.483 -10.713 1.00 90.56 100 HIS A N 1
ATOM 769 C CA . HIS A 1 100 ? -10.950 -4.254 -11.244 1.00 90.56 100 HIS A CA 1
ATOM 770 C C . HIS A 1 100 ? -11.636 -3.080 -10.559 1.00 90.56 100 HIS A C 1
ATOM 772 O O . HIS A 1 100 ? -12.868 -3.074 -10.444 1.00 90.56 100 HIS A O 1
ATOM 778 N N . PHE A 1 101 ? -10.843 -2.116 -10.124 1.00 89.81 101 PHE A N 1
ATOM 779 C CA . PHE A 1 101 ? -11.297 -0.857 -9.556 1.00 89.81 101 PHE A CA 1
ATOM 780 C C . PHE A 1 101 ? -10.725 0.267 -10.401 1.00 89.81 101 PHE A C 1
ATOM 782 O O . PHE A 1 101 ? -9.543 0.235 -10.709 1.00 89.81 101 PHE A O 1
ATOM 789 N N . CYS A 1 102 ? -11.552 1.234 -10.779 1.00 91.75 102 CYS A N 1
ATOM 790 C CA . CYS A 1 102 ? -11.103 2.433 -11.476 1.00 91.75 102 CYS A CA 1
ATOM 791 C C . CYS A 1 102 ? -11.437 3.650 -10.621 1.00 91.75 102 CYS A C 1
ATOM 793 O O . CYS A 1 102 ? -12.514 3.704 -10.018 1.00 91.75 102 CYS A O 1
ATOM 795 N N . PHE A 1 103 ? -10.499 4.585 -10.559 1.00 89.88 103 PHE A N 1
ATOM 796 C CA . PHE A 1 103 ? -10.597 5.821 -9.795 1.00 89.88 103 PHE A CA 1
ATOM 797 C C . PHE A 1 103 ? -10.958 6.994 -10.716 1.00 89.88 103 PHE A C 1
ATOM 799 O O . PHE A 1 103 ? -11.033 6.844 -11.935 1.00 89.88 103 PHE A O 1
ATOM 806 N N . GLU A 1 104 ? -11.244 8.157 -10.129 1.00 89.62 104 GLU A N 1
ATOM 807 C CA . GLU A 1 104 ? -11.697 9.351 -10.861 1.00 89.62 104 GLU A CA 1
ATOM 808 C C . GLU A 1 104 ? -10.663 9.871 -11.875 1.00 89.62 104 GLU A C 1
ATOM 810 O O . GLU A 1 104 ? -11.028 10.503 -12.861 1.00 89.62 104 GLU A O 1
ATOM 815 N N . ASP A 1 105 ? -9.382 9.573 -11.659 1.00 89.12 105 ASP A N 1
ATOM 816 C CA . ASP A 1 105 ? -8.270 9.940 -12.538 1.00 89.12 105 ASP A CA 1
ATOM 817 C C . ASP A 1 105 ? -8.023 8.931 -13.679 1.00 89.12 105 ASP A C 1
ATOM 819 O O . ASP A 1 105 ? -6.959 8.951 -14.298 1.00 89.12 105 ASP A O 1
ATOM 823 N N . ASP A 1 106 ? -8.981 8.036 -13.937 1.00 89.81 106 ASP A N 1
ATOM 824 C CA . ASP A 1 106 ? -8.905 6.923 -14.892 1.00 89.81 106 ASP A CA 1
ATOM 825 C C . ASP A 1 106 ? -7.826 5.867 -14.571 1.00 89.81 106 ASP A C 1
ATOM 827 O O . ASP A 1 106 ? -7.625 4.920 -15.344 1.00 89.81 106 ASP A O 1
ATOM 831 N N . THR A 1 107 ? -7.159 5.954 -13.415 1.00 87.19 107 THR A N 1
ATOM 832 C CA . THR A 1 107 ? -6.266 4.891 -12.946 1.00 87.19 107 THR A CA 1
ATOM 833 C C . THR A 1 107 ? -7.099 3.664 -12.578 1.00 87.19 107 THR A C 1
ATOM 835 O O . THR A 1 107 ? -8.050 3.765 -11.803 1.00 87.19 107 THR A O 1
ATOM 838 N N . CYS A 1 108 ? -6.729 2.484 -13.090 1.00 87.56 108 CYS A N 1
ATOM 839 C CA . CYS A 1 108 ? -7.387 1.222 -12.749 1.00 87.56 108 CYS A CA 1
ATOM 840 C C . CYS A 1 108 ? -6.408 0.197 -12.156 1.00 87.56 108 CYS A C 1
ATOM 842 O O . CYS A 1 108 ? -5.296 0.031 -12.664 1.00 87.56 108 CYS A O 1
ATOM 844 N N . VAL A 1 109 ? -6.849 -0.517 -11.115 1.00 81.94 109 VAL A N 1
ATOM 845 C CA . VAL A 1 109 ? -6.108 -1.571 -10.391 1.00 81.94 109 VAL A CA 1
ATOM 846 C C . VAL A 1 109 ? -6.881 -2.881 -10.313 1.00 81.94 109 VAL A C 1
ATOM 848 O O . VAL A 1 109 ? -8.135 -2.844 -10.286 1.00 81.94 109 VAL A O 1
#

Secondary structure (DSSP, 8-state):
--HHHHHHHHHHHHHHHHTS-------EE-HHHHHTT-----EEEEEETTEEEEEE--TT-S-----BHHHHHHTT--GGG-TT--B--SSPPP-------B-TTS-B-

Foldseek 3Di:
DDPVVVVVVVVVVVVVVVPPPDDDDWDWAQVLCVVVVHDRFIWTWDADPNDTWTWTDDPQDPDTDFAAQVVCVVVVHHQVVDSRGGDYDVVHDDDDDDDWDADPVRDID

Sequence (109 aa):
IDKAFLLQYVAAILLTVASADQLINIDVSCELTKLHNIYPMPLAKMKADGQEVSCLVDSGSSVLFVVWKKWFEAVGQKCDDLIFGCYECVPPCQLGRKKHFCFEDDTCV

pLDDT: mean 84.92, std 9.45, range [58.44, 93.94]

Organism: Oxyrrhis marina (NCBI:txid2969)